Protein AF-A0A6N9BQC8-F1 (afdb_monomer_lite)

Foldseek 3Di:
DDDDDDDDDDDDPDPDPPPPPDDDDPVNVVVVVVVVVVVVVVVVVVVVVVVLVVLVVLLVVVLVVLLVLLVVLCVVQVPQDLFDDWVDAQDQADPCVPDPDDSVSSSSNSNNLSQCQQQCRVPPVSNVVCVVVVVDDDPDDRSHFNWGKGWDQDPQQKIKIKIWGDSPDPDIDIDIDIDHD

Secondary structure (DSSP, 8-state):
---------------------PPPPHHHHHHHHHHHHHHHHHHHHHHHHHHHHHHHHHHHHHHHHHHHHHHHHHHH-TTS---B-TTPPPPP---TTTS---HHHHHHHHHHHHHHHSBTTTTSHHHHHHHHTTSSPPS--TT--SEEEEEEE-TTSEEEEEEEEESSSS-EEEEEEEEE-

pLDDT: mean 85.81, std 11.24, range [47.66, 96.06]

Structure (mmCIF, N/CA/C/O backbone):
data_AF-A0A6N9BQC8-F1
#
_entry.id   AF-A0A6N9BQC8-F1
#
loop_
_atom_site.group_PDB
_atom_site.id
_atom_site.type_symbol
_atom_site.label_atom_id
_atom_site.label_alt_id
_atom_site.label_comp_id
_atom_site.label_asym_id
_atom_site.label_entity_id
_atom_site.label_seq_id
_atom_site.pdbx_PDB_ins_code
_atom_site.Cartn_x
_atom_site.Cartn_y
_atom_site.Cartn_z
_atom_site.occupancy
_atom_site.B_iso_or_equiv
_atom_site.auth_seq_id
_atom_site.auth_comp_id
_atom_site.auth_asym_id
_atom_site.auth_atom_id
_atom_site.pdbx_PDB_model_num
ATOM 1 N N . MET A 1 1 ? -31.112 80.652 64.675 1.00 48.62 1 MET A N 1
ATOM 2 C CA . MET A 1 1 ? -30.085 79.651 65.031 1.00 48.62 1 MET A CA 1
ATOM 3 C C . MET A 1 1 ? -30.706 78.272 64.822 1.00 48.62 1 MET A C 1
ATOM 5 O O . MET A 1 1 ? -31.629 77.933 65.548 1.00 48.62 1 MET A O 1
ATOM 9 N N . LYS A 1 2 ? -30.359 77.570 63.734 1.00 47.66 2 LYS A N 1
ATOM 10 C CA . LYS A 1 2 ? -31.009 76.312 63.319 1.00 47.66 2 LYS A CA 1
ATOM 11 C C . LYS A 1 2 ? -30.448 75.127 64.109 1.00 47.66 2 LYS A C 1
ATOM 13 O O . LYS A 1 2 ? -29.240 75.028 64.292 1.00 47.66 2 LYS A O 1
ATOM 18 N N . THR A 1 3 ? -31.345 74.251 64.545 1.00 52.41 3 THR A N 1
ATOM 19 C CA . THR A 1 3 ? -31.078 72.965 65.189 1.00 52.41 3 THR A CA 1
ATOM 20 C C . THR A 1 3 ? -30.490 71.983 64.171 1.00 52.41 3 THR A C 1
ATOM 22 O O . THR A 1 3 ? -31.106 71.690 63.149 1.00 52.41 3 THR A O 1
ATOM 25 N N . THR A 1 4 ? -29.292 71.461 64.422 1.00 55.03 4 THR A N 1
ATOM 26 C CA . THR A 1 4 ? -28.723 70.345 63.655 1.00 55.03 4 THR A CA 1
ATOM 27 C C . THR A 1 4 ? -29.007 69.042 64.395 1.00 55.03 4 THR A C 1
ATOM 29 O O . THR A 1 4 ? -28.346 68.691 65.370 1.00 55.03 4 THR A O 1
ATOM 32 N N . GLY A 1 5 ? -30.048 68.342 63.938 1.00 56.22 5 GLY A N 1
ATOM 33 C CA . GLY A 1 5 ? -30.392 66.992 64.372 1.00 56.22 5 GLY A CA 1
ATOM 34 C C . GLY A 1 5 ? -29.336 65.987 63.916 1.00 56.22 5 GLY A C 1
ATOM 35 O O . GLY A 1 5 ? -29.001 65.910 62.735 1.00 56.22 5 GLY A O 1
ATOM 36 N N . LYS A 1 6 ? -28.804 65.226 64.869 1.00 58.12 6 LYS A N 1
ATOM 37 C CA . LYS A 1 6 ? -27.856 64.132 64.652 1.00 58.12 6 LYS A CA 1
ATOM 38 C C . LYS A 1 6 ? -28.653 62.916 64.162 1.00 58.12 6 LYS A C 1
ATOM 40 O O . LYS A 1 6 ? -29.446 62.362 64.916 1.00 58.12 6 LYS A O 1
ATOM 45 N N . SER A 1 7 ? -28.498 62.528 62.899 1.00 64.25 7 SER A N 1
ATOM 46 C CA . SER A 1 7 ? -29.082 61.298 62.361 1.00 64.25 7 SER A CA 1
ATOM 47 C C . SER A 1 7 ? -28.252 60.094 62.814 1.00 64.25 7 SER A C 1
ATOM 49 O O . SER A 1 7 ? -27.125 59.883 62.370 1.00 64.25 7 SER A O 1
ATOM 51 N N . GLU A 1 8 ? -28.801 59.297 63.727 1.00 68.00 8 GLU A N 1
ATOM 52 C CA . GLU A 1 8 ? -28.218 58.017 64.126 1.00 68.00 8 GLU A CA 1
ATOM 53 C C . GLU A 1 8 ? -28.402 56.984 63.004 1.00 68.00 8 GLU A C 1
ATOM 55 O O . GLU A 1 8 ? -29.518 56.641 62.608 1.00 68.00 8 GLU A O 1
ATOM 60 N N . CYS A 1 9 ? -27.289 56.474 62.477 1.00 65.69 9 CYS A N 1
ATOM 61 C CA . CYS A 1 9 ? -27.285 55.388 61.506 1.00 65.69 9 CYS A CA 1
ATOM 62 C C . CYS A 1 9 ? -27.583 54.065 62.235 1.00 65.69 9 CYS A C 1
ATOM 64 O O . CYS A 1 9 ? -26.740 53.543 62.963 1.00 65.69 9 CYS A O 1
ATOM 66 N N . ARG A 1 10 ? -28.799 53.522 62.078 1.00 69.69 10 ARG A N 1
ATOM 67 C CA . ARG A 1 10 ? -29.165 52.199 62.614 1.00 69.69 10 ARG A CA 1
ATOM 68 C C . ARG A 1 10 ? -28.506 51.086 61.785 1.00 69.69 10 ARG A C 1
ATOM 70 O O . ARG A 1 10 ? -28.693 51.066 60.567 1.00 69.69 10 ARG A O 1
ATOM 77 N N . PRO A 1 11 ? -27.828 50.103 62.402 1.00 65.38 11 PRO A N 1
ATOM 78 C CA . PRO A 1 11 ? -27.319 48.949 61.672 1.00 65.38 11 PRO A CA 1
ATOM 79 C C . PRO A 1 11 ? -28.485 48.114 61.125 1.00 65.38 11 PRO A C 1
ATOM 81 O O . PRO A 1 11 ? -29.343 47.635 61.873 1.00 65.38 11 PRO A O 1
ATOM 84 N N . ARG A 1 12 ? -28.518 47.927 59.801 1.00 70.06 12 ARG A N 1
ATOM 85 C CA . ARG A 1 12 ? -29.405 46.962 59.144 1.00 70.06 12 ARG A CA 1
ATOM 86 C C . ARG A 1 12 ? -28.945 45.555 59.521 1.00 70.06 12 ARG A C 1
ATOM 88 O O . ARG A 1 12 ? -27.861 45.126 59.141 1.00 70.06 12 ARG A O 1
ATOM 95 N N . ARG A 1 13 ? -29.769 44.828 60.279 1.00 65.69 13 ARG A N 1
ATOM 96 C CA . ARG A 1 13 ? -29.560 43.399 60.534 1.00 65.69 13 ARG A CA 1
ATOM 97 C C . ARG A 1 13 ? -29.737 42.662 59.205 1.00 65.69 13 ARG A C 1
ATOM 99 O O . ARG A 1 13 ? -30.858 42.529 58.726 1.00 65.69 13 ARG A O 1
ATOM 106 N N . HIS A 1 14 ? -28.640 42.225 58.595 1.00 65.19 14 HIS A N 1
ATOM 107 C CA . HIS A 1 14 ? -28.700 41.298 57.472 1.00 65.19 14 HIS A CA 1
ATOM 108 C C . HIS A 1 14 ? -29.270 39.978 57.996 1.00 65.19 14 HIS A C 1
ATOM 110 O O . HIS A 1 14 ? -28.657 39.323 58.840 1.00 65.19 14 HIS A O 1
ATOM 116 N N . ALA A 1 15 ? -30.474 39.624 57.546 1.00 65.50 15 ALA A N 1
ATOM 117 C CA . ALA A 1 15 ? -31.045 38.307 57.771 1.00 65.50 15 ALA A CA 1
ATOM 118 C C . ALA A 1 15 ? -30.130 37.291 57.078 1.00 65.50 15 ALA A C 1
ATOM 120 O O . ALA A 1 15 ? -30.164 37.139 55.858 1.00 65.50 15 ALA A O 1
ATOM 121 N N . GLY A 1 16 ? -29.242 36.670 57.854 1.00 63.09 16 GLY A N 1
ATOM 122 C CA . GLY A 1 16 ? -28.347 35.638 57.362 1.00 63.09 16 GLY A CA 1
ATOM 123 C C . GLY A 1 16 ? -29.177 34.486 56.819 1.00 63.09 16 GLY A C 1
ATOM 124 O O . GLY A 1 16 ? -29.905 33.836 57.570 1.00 63.09 16 GLY A O 1
ATOM 125 N N . TRP A 1 17 ? -29.068 34.238 55.518 1.00 66.50 17 TRP A N 1
ATOM 126 C CA . TRP A 1 17 ? -29.501 32.985 54.926 1.00 66.50 17 TRP A CA 1
ATOM 127 C C . TRP A 1 17 ? -28.641 31.883 55.540 1.00 66.50 17 TRP A C 1
ATOM 129 O O . TRP A 1 17 ? -27.511 31.644 55.120 1.00 66.50 17 TRP A O 1
ATOM 139 N N . ARG A 1 18 ? -29.154 31.235 56.588 1.00 64.19 18 ARG A N 1
ATOM 140 C CA . ARG A 1 18 ? -28.631 29.943 57.019 1.00 64.19 18 ARG A CA 1
ATOM 141 C C . ARG A 1 18 ? -29.005 28.960 55.919 1.00 64.19 18 ARG A C 1
ATOM 143 O O . ARG A 1 18 ? -30.112 28.431 55.920 1.00 64.19 18 ARG A O 1
ATOM 150 N N . ALA A 1 19 ? -28.109 28.770 54.954 1.00 66.75 19 ALA A N 1
ATOM 151 C CA . ALA A 1 19 ? -28.184 27.621 54.071 1.00 66.75 19 ALA A CA 1
ATOM 152 C C . ALA A 1 19 ? -28.153 26.383 54.973 1.00 66.75 19 ALA A C 1
ATOM 154 O O . ALA A 1 19 ? -27.174 26.152 55.685 1.00 66.75 19 ALA A O 1
ATOM 155 N N . ALA A 1 20 ? -29.264 25.651 55.027 1.00 64.62 20 ALA A N 1
ATOM 156 C CA . ALA A 1 20 ? -29.304 24.377 55.714 1.00 64.62 20 ALA A CA 1
ATOM 157 C C . ALA A 1 20 ? -28.279 23.465 55.030 1.00 64.62 20 ALA A C 1
ATOM 159 O O . ALA A 1 20 ? -28.425 23.137 53.854 1.00 64.62 20 ALA A O 1
ATOM 160 N N . GLN A 1 21 ? -27.215 23.102 55.744 1.00 64.56 21 GLN A N 1
ATOM 161 C CA . GLN A 1 21 ? -26.306 22.050 55.308 1.00 64.56 21 GLN A CA 1
ATOM 162 C C . GLN A 1 21 ? -27.066 20.727 55.420 1.00 64.56 21 GLN A C 1
ATOM 164 O O . GLN A 1 21 ? -27.086 20.092 56.472 1.00 64.56 21 GLN A O 1
ATOM 169 N N . GLY A 1 22 ? -27.765 20.358 54.347 1.00 65.06 22 GLY A N 1
ATOM 170 C CA . GLY A 1 22 ? -28.302 19.016 54.179 1.00 65.06 22 GLY A CA 1
ATOM 171 C C . GLY A 1 22 ? -27.133 18.057 53.996 1.00 65.06 22 GLY A C 1
ATOM 172 O O . GLY A 1 22 ? -26.361 18.203 53.052 1.00 65.06 22 GLY A O 1
ATOM 173 N N . GLY A 1 23 ? -26.957 17.119 54.926 1.00 71.06 23 GLY A N 1
ATOM 174 C CA . GLY A 1 23 ? -26.028 16.010 54.728 1.00 71.06 23 GLY A CA 1
ATOM 175 C C . GLY A 1 23 ? -26.462 15.173 53.523 1.00 71.06 23 GLY A C 1
ATOM 176 O O . GLY A 1 23 ? -27.659 14.989 53.306 1.00 71.06 23 GLY A O 1
ATOM 177 N N . LEU A 1 24 ? -25.494 14.677 52.752 1.00 73.06 24 LEU A N 1
ATOM 178 C CA . LEU A 1 24 ? -25.748 13.773 51.629 1.00 73.06 24 LEU A CA 1
ATOM 179 C C . LEU A 1 24 ? -26.459 12.511 52.131 1.00 73.06 24 LEU A C 1
ATOM 181 O O . LEU A 1 24 ? -26.001 11.859 53.074 1.00 73.06 24 LEU A O 1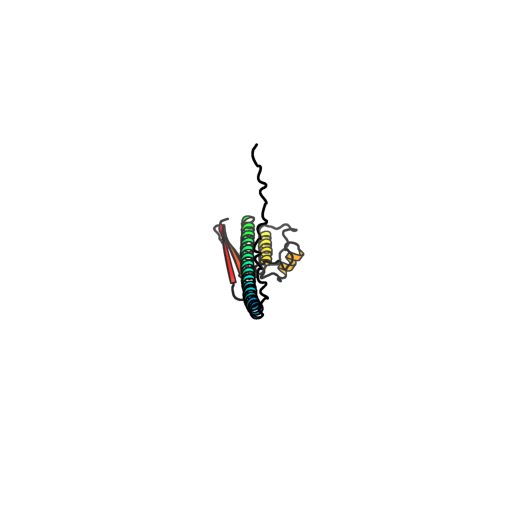
ATOM 185 N N . SER A 1 25 ? -27.574 12.160 51.495 1.00 85.44 25 SER A N 1
ATOM 186 C CA . SER A 1 25 ? -28.272 10.904 51.781 1.00 85.44 25 SER A CA 1
ATOM 187 C C . SER A 1 25 ? -27.480 9.718 51.221 1.00 85.44 25 SER A C 1
ATOM 189 O O . SER A 1 25 ? -26.890 9.805 50.146 1.00 85.44 25 SER A O 1
ATOM 191 N N . LEU A 1 26 ? -27.512 8.558 51.886 1.00 88.12 26 LEU A N 1
ATOM 192 C CA . LEU A 1 26 ? -26.911 7.327 51.349 1.00 88.12 26 LEU A CA 1
ATOM 193 C C . LEU A 1 26 ? -27.482 6.981 49.958 1.00 88.12 26 LEU A C 1
ATOM 195 O O . LEU A 1 26 ? -26.746 6.563 49.069 1.00 88.12 26 LEU A O 1
ATOM 199 N N . MET A 1 27 ? -28.778 7.226 49.741 1.00 89.75 27 MET A N 1
ATOM 200 C CA . MET A 1 27 ? -29.437 6.992 48.448 1.00 89.75 27 MET A CA 1
ATOM 201 C C . MET A 1 27 ? -28.960 7.957 47.355 1.00 89.75 27 MET A C 1
ATOM 203 O O . MET A 1 27 ? -28.955 7.605 46.177 1.00 89.75 27 MET A O 1
ATOM 207 N N . GLU A 1 28 ? -28.524 9.157 47.731 1.00 91.56 28 GLU A N 1
ATOM 208 C CA . GLU A 1 28 ? -27.989 10.156 46.804 1.00 91.56 28 GLU A CA 1
ATOM 209 C C . GLU A 1 28 ? -26.629 9.713 46.258 1.00 91.56 28 GLU A C 1
ATOM 211 O O . GLU A 1 28 ? -26.404 9.719 45.050 1.00 91.56 28 GLU A O 1
ATOM 216 N N . VAL A 1 29 ? -25.756 9.199 47.127 1.00 92.75 29 VAL A N 1
ATOM 217 C CA . VAL A 1 29 ? -24.451 8.657 46.718 1.00 92.75 29 VAL A CA 1
ATOM 218 C C . VAL A 1 29 ? -24.613 7.375 45.889 1.00 92.75 29 VAL A C 1
ATOM 220 O O . VAL A 1 29 ? -23.926 7.187 44.882 1.00 92.75 29 VAL A O 1
ATOM 223 N N . LEU A 1 30 ? -25.550 6.498 46.260 1.00 93.06 30 LEU A N 1
ATOM 224 C CA . LEU A 1 30 ? -25.810 5.257 45.522 1.00 93.06 30 LEU A CA 1
ATOM 225 C C . LEU A 1 30 ? -26.351 5.528 44.113 1.00 93.06 30 LEU A C 1
ATOM 227 O O . LEU A 1 30 ? -25.883 4.939 43.143 1.00 93.06 30 LEU A O 1
ATOM 231 N N . THR A 1 31 ? -27.293 6.458 43.967 1.00 94.25 31 THR A N 1
ATOM 232 C CA . THR A 1 31 ? -27.823 6.816 42.642 1.00 94.25 31 THR A CA 1
ATOM 233 C C . THR A 1 31 ? -26.791 7.569 41.801 1.00 94.25 31 THR A C 1
ATOM 235 O O . THR A 1 31 ? -26.640 7.260 40.618 1.00 94.25 31 THR A O 1
ATOM 238 N N . ALA A 1 32 ? -26.004 8.471 42.400 1.00 95.25 32 ALA A N 1
ATOM 239 C CA . ALA A 1 32 ? -24.917 9.168 41.711 1.00 95.25 32 ALA A CA 1
ATOM 240 C C . ALA A 1 32 ? -23.847 8.204 41.173 1.00 95.25 32 ALA A C 1
ATOM 242 O O . ALA A 1 32 ? -23.422 8.330 40.025 1.00 95.25 32 ALA A O 1
ATOM 243 N N . THR A 1 33 ? -23.438 7.206 41.961 1.00 93.81 33 THR A N 1
ATOM 244 C CA . THR A 1 33 ? -22.445 6.209 41.523 1.00 93.81 33 THR A CA 1
ATOM 245 C C . THR A 1 33 ? -22.975 5.304 40.410 1.00 93.81 33 THR A C 1
ATOM 247 O O . THR A 1 33 ? -22.231 5.015 39.475 1.00 93.81 33 THR A O 1
ATOM 250 N N . VAL A 1 34 ? -24.258 4.921 40.436 1.00 95.94 34 VAL A N 1
ATOM 251 C CA . VAL A 1 34 ? -24.896 4.165 39.340 1.00 95.94 34 VAL A CA 1
ATOM 252 C C . VAL A 1 34 ? -24.902 4.972 38.041 1.00 95.94 34 VAL A C 1
ATOM 254 O O . VAL A 1 34 ? -24.485 4.463 37.001 1.00 95.94 34 VAL A O 1
ATOM 257 N N . VAL A 1 35 ? -25.321 6.241 38.089 1.00 96.06 35 VAL A N 1
ATOM 258 C CA . VAL A 1 35 ? -25.334 7.116 36.904 1.00 96.06 35 VAL A CA 1
ATOM 259 C C . VAL A 1 35 ? -23.919 7.318 36.355 1.00 96.06 35 VAL A C 1
ATOM 261 O O . VAL A 1 35 ? -23.708 7.207 35.147 1.00 96.06 35 VAL A O 1
ATOM 264 N N . LEU A 1 36 ? -22.933 7.545 37.229 1.00 95.25 36 LEU A N 1
ATOM 265 C CA . LEU A 1 36 ? -21.526 7.664 36.836 1.00 95.25 36 LEU A CA 1
ATOM 266 C C . LEU A 1 36 ? -20.985 6.375 36.207 1.00 95.25 36 LEU A C 1
ATOM 268 O O . LEU A 1 36 ? -20.290 6.447 35.197 1.00 95.25 36 LEU A O 1
ATOM 272 N N . ALA A 1 37 ? -21.320 5.204 36.753 1.00 94.75 37 ALA A N 1
ATOM 273 C CA . ALA A 1 37 ? -20.886 3.917 36.212 1.00 94.75 37 ALA A CA 1
ATOM 274 C C . ALA A 1 37 ? -21.442 3.669 34.799 1.00 94.75 37 ALA A C 1
ATOM 276 O O . ALA A 1 37 ? -20.705 3.240 33.905 1.00 94.75 37 ALA A O 1
ATOM 277 N N . VAL A 1 38 ? -22.720 3.991 34.568 1.00 95.62 38 VAL A N 1
ATOM 278 C CA . VAL A 1 38 ? -23.347 3.904 33.237 1.00 95.62 38 VAL A CA 1
ATOM 279 C C . VAL A 1 38 ? -22.708 4.905 32.269 1.00 95.62 38 VAL A C 1
ATOM 281 O O . VAL A 1 38 ? -22.336 4.527 31.157 1.00 95.62 38 VAL A O 1
ATOM 284 N N . GLY A 1 39 ? -22.509 6.156 32.696 1.00 94.56 39 GLY A N 1
ATOM 285 C CA . GLY A 1 39 ? -21.865 7.190 31.882 1.00 94.56 39 GLY A CA 1
ATOM 286 C C . GLY A 1 39 ? -20.430 6.828 31.481 1.00 94.56 39 GLY A C 1
ATOM 287 O O . GLY A 1 39 ? -20.072 6.914 30.306 1.00 94.56 39 GLY A O 1
ATOM 288 N N . ALA A 1 40 ? -19.623 6.346 32.430 1.00 93.12 40 ALA A N 1
ATOM 289 C CA . ALA A 1 40 ? -18.245 5.923 32.182 1.00 93.12 40 ALA A CA 1
ATOM 290 C C . ALA A 1 40 ? -18.167 4.715 31.233 1.00 93.12 40 ALA A C 1
ATOM 292 O O . ALA A 1 40 ? -17.313 4.679 30.345 1.00 93.12 40 ALA A O 1
ATOM 293 N N . SER A 1 41 ? -19.091 3.757 31.363 1.00 91.06 41 SER A N 1
ATOM 294 C CA . SER A 1 41 ? -19.162 2.596 30.466 1.00 91.06 41 SER A CA 1
ATOM 295 C C . SER A 1 41 ? -19.468 3.008 29.018 1.00 91.06 41 SER A C 1
ATOM 297 O O . SER A 1 41 ? -18.887 2.460 28.080 1.00 91.06 41 SER A O 1
ATOM 299 N N . GLY A 1 42 ? -20.320 4.023 28.823 1.00 93.69 42 GLY A N 1
ATOM 300 C CA . GLY A 1 42 ? -20.629 4.579 27.502 1.00 93.69 42 GLY A CA 1
ATOM 301 C C . GLY A 1 42 ? -19.417 5.203 26.797 1.00 93.69 42 GLY A C 1
ATOM 302 O O . GLY A 1 42 ? -19.238 5.011 25.593 1.00 93.69 42 GLY A O 1
ATOM 303 N N . LEU A 1 43 ? -18.533 5.883 27.538 1.00 94.75 43 LEU A N 1
ATOM 304 C CA . LEU A 1 43 ? -17.308 6.474 26.980 1.00 94.75 43 LEU A CA 1
ATOM 305 C C . LEU A 1 43 ? -16.359 5.418 26.406 1.00 94.75 43 LEU A C 1
ATOM 307 O O . LEU A 1 43 ? -15.762 5.648 25.356 1.00 94.75 43 LEU A O 1
ATOM 311 N N . GLY A 1 44 ? -16.246 4.252 27.050 1.00 92.06 44 GLY A N 1
ATOM 312 C CA . GLY A 1 44 ? -15.400 3.160 26.563 1.00 92.06 44 GLY A CA 1
ATOM 313 C C . GLY A 1 44 ? -15.833 2.650 25.185 1.00 92.06 44 GLY A C 1
ATOM 314 O O . GLY A 1 44 ? -14.994 2.413 24.314 1.00 92.06 44 GLY A O 1
ATOM 315 N N . VAL A 1 45 ? -17.146 2.552 24.949 1.00 94.00 45 VAL A N 1
ATOM 316 C CA . VAL A 1 45 ? -17.701 2.163 23.642 1.00 94.00 45 VAL A CA 1
ATOM 317 C C . VAL A 1 45 ? -17.381 3.212 22.577 1.00 94.00 45 VAL A C 1
ATOM 319 O O . VAL A 1 45 ? -16.925 2.861 21.489 1.00 94.00 45 VAL A O 1
ATOM 322 N N . LEU A 1 46 ? -17.566 4.496 22.897 1.00 94.12 46 LEU A N 1
ATOM 323 C CA . LEU A 1 46 ? -17.270 5.594 21.974 1.00 94.12 46 LEU A CA 1
ATOM 324 C C . LEU A 1 46 ? -15.776 5.670 21.632 1.00 94.12 46 LEU A C 1
ATOM 326 O O . LEU A 1 46 ? -15.424 5.810 20.463 1.00 94.12 46 LEU A O 1
ATOM 330 N N . GLN A 1 47 ? -14.891 5.514 22.622 1.00 95.25 47 GLN A N 1
ATOM 331 C CA . GLN A 1 47 ? -13.440 5.486 22.405 1.00 95.25 47 GLN A CA 1
ATOM 332 C C . GLN A 1 47 ? -13.015 4.302 21.530 1.00 95.25 47 GLN A C 1
ATOM 334 O O . GLN A 1 47 ? -12.199 4.464 20.622 1.00 95.25 47 GLN A O 1
ATOM 339 N N . ALA A 1 48 ? -13.590 3.118 21.757 1.00 92.12 48 ALA A N 1
ATOM 340 C CA . ALA A 1 48 ? -13.327 1.953 20.920 1.00 92.12 48 ALA A CA 1
ATOM 341 C C . ALA A 1 48 ? -13.794 2.166 19.470 1.00 92.12 48 ALA A C 1
ATOM 343 O O . ALA A 1 48 ? -13.090 1.760 18.546 1.00 92.12 48 ALA A O 1
ATOM 344 N N . GLY A 1 49 ? -14.947 2.815 19.270 1.00 92.56 49 GLY A N 1
ATOM 345 C CA . GLY A 1 49 ? -15.433 3.228 17.951 1.00 92.56 49 GLY A CA 1
ATOM 346 C C . GLY A 1 49 ? -14.471 4.197 17.264 1.00 92.56 49 GLY A C 1
ATOM 347 O O . GLY A 1 49 ? -13.964 3.895 16.188 1.00 92.56 49 GLY A O 1
ATOM 348 N N . ALA A 1 50 ? -14.106 5.288 17.941 1.00 93.12 50 ALA A N 1
ATOM 349 C CA . ALA A 1 50 ? -13.191 6.296 17.407 1.00 93.12 50 ALA A CA 1
ATOM 350 C C . ALA A 1 50 ? -11.821 5.715 17.003 1.00 93.12 50 ALA A C 1
ATOM 352 O O . ALA A 1 50 ? -11.262 6.085 15.971 1.00 93.12 50 ALA A O 1
ATOM 353 N N . LEU A 1 51 ? -11.279 4.771 17.783 1.00 91.31 51 LEU A N 1
ATOM 354 C CA . LEU A 1 51 ? -10.034 4.076 17.437 1.00 91.31 51 LEU A CA 1
ATOM 355 C C . LEU A 1 51 ? -10.175 3.197 16.189 1.00 91.31 51 LEU A C 1
ATOM 357 O O . LEU A 1 51 ? -9.226 3.093 15.411 1.00 91.31 51 LEU A O 1
ATOM 361 N N . ARG A 1 52 ? -11.325 2.542 15.998 1.00 89.12 52 ARG A N 1
ATOM 362 C CA . ARG A 1 52 ? -11.597 1.742 14.794 1.00 89.12 52 ARG A CA 1
ATOM 363 C C . ARG A 1 52 ? -11.688 2.643 13.568 1.00 89.12 52 ARG A C 1
ATOM 365 O O . ARG A 1 52 ? -10.966 2.398 12.607 1.00 89.12 52 ARG A O 1
ATOM 372 N N . ASP A 1 53 ? -12.463 3.719 13.651 1.00 89.69 53 ASP A N 1
ATOM 373 C CA . ASP A 1 53 ? -12.641 4.670 12.550 1.00 89.69 53 ASP A CA 1
ATOM 374 C C . ASP A 1 53 ? -11.313 5.339 12.165 1.00 89.69 53 ASP A C 1
ATOM 376 O O . ASP A 1 53 ? -10.973 5.442 10.986 1.00 89.69 53 ASP A O 1
ATOM 380 N N . SER A 1 54 ? -10.506 5.719 13.162 1.00 90.62 54 SER A N 1
ATOM 381 C CA . SER A 1 54 ? -9.166 6.276 12.951 1.00 90.62 54 SER A CA 1
ATOM 382 C C . SER A 1 54 ? -8.233 5.292 12.235 1.00 90.62 54 SER A C 1
ATOM 384 O O . SER A 1 54 ? -7.537 5.666 11.289 1.00 90.62 54 SER A O 1
ATOM 386 N N . ARG A 1 55 ? -8.254 4.006 12.614 1.00 87.69 55 ARG A N 1
ATOM 387 C CA . ARG A 1 55 ? -7.465 2.962 11.937 1.00 87.69 55 ARG A CA 1
ATOM 388 C C . ARG A 1 55 ? -7.908 2.752 10.492 1.00 87.69 55 ARG A C 1
ATOM 390 O O . ARG A 1 55 ? -7.050 2.626 9.622 1.00 87.69 55 ARG A O 1
ATOM 397 N N . GLU A 1 56 ? -9.211 2.733 10.223 1.00 87.00 56 GLU A N 1
ATOM 398 C CA . GLU A 1 56 ? -9.724 2.601 8.855 1.00 87.00 56 GLU A CA 1
ATOM 399 C C . GLU A 1 56 ? -9.330 3.801 7.982 1.00 87.00 56 GLU A C 1
ATOM 401 O O . GLU A 1 56 ? -8.879 3.622 6.846 1.00 87.00 56 GLU A O 1
ATOM 406 N N . ALA A 1 57 ? -9.436 5.020 8.520 1.00 89.44 57 ALA A N 1
ATOM 407 C CA . ALA A 1 57 ? -9.009 6.237 7.837 1.00 89.44 57 ALA A CA 1
ATOM 408 C C . ALA A 1 57 ? -7.501 6.230 7.535 1.00 89.44 57 ALA A C 1
ATOM 410 O O . ALA A 1 57 ? -7.095 6.592 6.426 1.00 89.44 57 ALA A O 1
ATOM 411 N N . LEU A 1 58 ? -6.678 5.770 8.484 1.00 89.69 58 LEU A N 1
ATOM 412 C CA . LEU A 1 58 ? -5.232 5.644 8.307 1.00 89.69 58 LEU A CA 1
ATOM 413 C C . LEU A 1 58 ? -4.888 4.647 7.192 1.00 89.69 58 LEU A C 1
ATOM 415 O O . LEU A 1 58 ? -4.159 5.004 6.270 1.00 89.69 58 LEU A O 1
ATOM 419 N N . GLN A 1 59 ? -5.469 3.442 7.217 1.00 88.06 59 GLN A N 1
ATOM 420 C CA . GLN A 1 59 ? -5.229 2.423 6.186 1.00 88.06 59 GLN A CA 1
ATOM 421 C C . GLN A 1 59 ? -5.634 2.904 4.789 1.00 88.06 59 GLN A C 1
ATOM 423 O O . GLN A 1 59 ? -4.913 2.683 3.817 1.00 88.06 59 GLN A O 1
ATOM 428 N N . ARG A 1 60 ? -6.782 3.586 4.679 1.00 90.19 60 ARG A N 1
ATOM 429 C CA . ARG A 1 60 ? -7.236 4.167 3.410 1.00 90.19 60 ARG A CA 1
ATOM 430 C C . ARG A 1 60 ? -6.277 5.245 2.911 1.00 90.19 60 ARG A C 1
ATOM 432 O O . ARG A 1 60 ? -5.981 5.284 1.721 1.00 90.19 60 ARG A O 1
ATOM 439 N N . THR A 1 61 ? -5.807 6.112 3.804 1.00 91.69 61 THR A N 1
ATOM 440 C CA . THR A 1 61 ? -4.848 7.167 3.457 1.00 91.69 61 THR A CA 1
ATOM 441 C C . THR A 1 61 ? -3.538 6.563 2.964 1.00 91.69 61 THR A C 1
ATOM 443 O O . THR A 1 61 ? -3.037 6.970 1.920 1.00 91.69 61 THR A O 1
ATOM 446 N N . GLU A 1 62 ? -3.023 5.537 3.643 1.00 90.38 62 GLU A N 1
ATOM 447 C CA . GLU A 1 62 ? -1.790 4.879 3.217 1.00 90.38 62 GLU A CA 1
ATOM 448 C C . GLU A 1 62 ? -1.956 4.158 1.869 1.00 90.38 62 GLU A C 1
ATOM 450 O O . GLU A 1 62 ? -1.093 4.270 1.001 1.00 90.38 62 GLU A O 1
ATOM 455 N N . ALA A 1 63 ? -3.100 3.509 1.627 1.00 91.75 63 ALA A N 1
ATOM 456 C CA . ALA A 1 63 ? -3.405 2.913 0.327 1.00 91.75 63 ALA A CA 1
ATOM 457 C C . ALA A 1 63 ? -3.421 3.950 -0.814 1.00 91.75 63 ALA A C 1
ATOM 459 O O . ALA A 1 63 ? -2.914 3.670 -1.900 1.00 91.75 63 ALA A O 1
ATOM 460 N N . ILE A 1 64 ? -3.958 5.153 -0.570 1.00 93.38 64 ILE A N 1
ATOM 461 C CA . ILE A 1 64 ? -3.937 6.262 -1.540 1.00 93.38 64 ILE A CA 1
ATOM 462 C C . ILE A 1 64 ? -2.501 6.714 -1.811 1.00 93.38 64 ILE A C 1
ATOM 464 O O . ILE A 1 64 ? -2.122 6.864 -2.971 1.00 93.38 64 ILE A O 1
ATOM 468 N N . VAL A 1 65 ? -1.697 6.897 -0.760 1.00 93.25 65 VAL A N 1
ATOM 469 C CA . VAL A 1 65 ? -0.290 7.302 -0.890 1.00 93.25 65 VAL A CA 1
ATOM 470 C C . VAL A 1 65 ? 0.506 6.265 -1.684 1.00 93.25 65 VAL A C 1
ATOM 472 O O . VAL A 1 65 ? 1.243 6.637 -2.590 1.00 93.25 65 VAL A O 1
ATOM 475 N N . LEU A 1 66 ? 0.325 4.970 -1.413 1.00 93.44 66 LEU A N 1
ATOM 476 C CA . LEU A 1 66 ? 1.006 3.896 -2.144 1.00 93.44 66 LEU A CA 1
ATOM 477 C C . LEU A 1 66 ? 0.529 3.765 -3.596 1.00 93.44 66 LEU A C 1
ATOM 479 O O . LEU A 1 66 ? 1.327 3.422 -4.467 1.00 93.44 66 LEU A O 1
ATOM 483 N N . ALA A 1 67 ? -0.751 4.024 -3.875 1.00 94.56 67 ALA A N 1
ATOM 484 C CA . ALA A 1 67 ? -1.256 4.046 -5.245 1.00 94.56 67 ALA A CA 1
ATOM 485 C C . ALA A 1 67 ? -0.666 5.224 -6.040 1.00 94.56 67 ALA A C 1
ATOM 487 O O . ALA A 1 67 ? -0.261 5.051 -7.189 1.00 94.56 67 ALA A O 1
ATOM 488 N N . ALA A 1 68 ? -0.582 6.402 -5.414 1.00 94.69 68 ALA A N 1
ATOM 489 C CA . ALA A 1 68 ? 0.035 7.583 -6.003 1.00 94.69 68 ALA A CA 1
ATOM 490 C C . ALA A 1 68 ? 1.548 7.400 -6.213 1.00 94.69 68 ALA A C 1
ATOM 492 O O . ALA A 1 68 ? 2.036 7.717 -7.291 1.00 94.69 68 ALA A O 1
ATOM 493 N N . ASP A 1 69 ? 2.274 6.824 -5.245 1.00 94.00 69 ASP A N 1
ATOM 494 C CA . ASP A 1 69 ? 3.710 6.510 -5.373 1.00 94.00 69 ASP A CA 1
ATOM 495 C C . ASP A 1 69 ? 3.979 5.625 -6.596 1.00 94.00 69 ASP A C 1
ATOM 497 O O . ASP A 1 69 ? 4.870 5.924 -7.385 1.00 94.00 69 ASP A O 1
ATOM 501 N N . MET A 1 70 ? 3.169 4.583 -6.812 1.00 94.50 70 MET A N 1
ATOM 502 C CA . MET A 1 70 ? 3.316 3.738 -7.997 1.00 94.50 70 MET A CA 1
ATOM 503 C C . MET A 1 70 ? 3.023 4.505 -9.288 1.00 94.50 70 MET A C 1
ATOM 505 O O . MET A 1 70 ? 3.765 4.371 -10.257 1.00 94.50 70 MET A O 1
ATOM 509 N N . LEU A 1 71 ? 1.973 5.330 -9.312 1.00 94.81 71 LEU A N 1
ATOM 510 C CA . LEU A 1 71 ? 1.637 6.127 -10.489 1.00 94.81 71 LEU A CA 1
ATOM 511 C C . LEU A 1 71 ? 2.765 7.099 -10.865 1.00 94.81 71 LEU A C 1
ATOM 513 O O . LEU A 1 71 ? 3.103 7.208 -12.042 1.00 94.81 71 LEU A O 1
ATOM 517 N N . GLU A 1 72 ? 3.371 7.764 -9.881 1.00 94.31 72 GLU A N 1
ATOM 518 C CA . GLU A 1 72 ? 4.515 8.651 -10.108 1.00 94.31 72 GLU A CA 1
ATOM 519 C C . GLU A 1 72 ? 5.742 7.889 -10.624 1.00 94.31 72 GLU A C 1
ATOM 521 O O . GLU A 1 72 ? 6.413 8.370 -11.535 1.00 94.31 72 GLU A O 1
ATOM 526 N N . ARG A 1 73 ? 6.002 6.666 -10.135 1.00 94.56 73 ARG A N 1
ATOM 527 C CA . ARG A 1 73 ? 7.068 5.802 -10.683 1.00 94.56 73 ARG A CA 1
ATOM 528 C C . ARG A 1 73 ? 6.825 5.465 -12.154 1.00 94.56 73 ARG A C 1
ATOM 530 O O . ARG A 1 73 ? 7.737 5.603 -12.968 1.00 94.56 73 ARG A O 1
ATOM 537 N N . VAL A 1 74 ? 5.587 5.117 -12.524 1.00 93.81 74 VAL A N 1
ATOM 538 C CA . VAL A 1 74 ? 5.255 4.846 -13.934 1.00 93.81 74 VAL A CA 1
ATOM 539 C C . VAL A 1 74 ? 5.400 6.105 -14.792 1.00 93.81 74 VAL A C 1
ATOM 541 O O . VAL A 1 74 ? 5.902 6.019 -15.907 1.00 93.81 74 VAL A O 1
ATOM 544 N N . ARG A 1 75 ? 5.023 7.283 -14.280 1.00 92.56 75 ARG A N 1
ATOM 545 C CA . ARG A 1 75 ? 5.201 8.564 -14.989 1.00 92.56 75 ARG A CA 1
ATOM 546 C C . ARG A 1 75 ? 6.667 8.937 -15.181 1.00 92.56 75 ARG A C 1
ATOM 548 O O . ARG A 1 75 ? 7.022 9.456 -16.233 1.00 92.56 75 ARG A O 1
ATOM 555 N N . ALA A 1 76 ? 7.511 8.675 -14.187 1.00 94.06 76 ALA A N 1
ATOM 556 C CA . ALA A 1 76 ? 8.943 8.943 -14.266 1.00 94.06 76 ALA A CA 1
ATOM 557 C C . ALA A 1 76 ? 9.668 7.994 -15.236 1.00 94.06 76 ALA A C 1
ATOM 559 O O . ALA A 1 76 ? 10.685 8.365 -15.818 1.00 94.06 76 ALA A O 1
ATOM 560 N N . ASN A 1 77 ? 9.145 6.779 -15.424 1.00 94.06 77 ASN A N 1
ATOM 561 C CA . ASN A 1 77 ? 9.734 5.753 -16.277 1.00 94.06 77 ASN A CA 1
ATOM 562 C C . ASN A 1 77 ? 8.652 5.016 -17.107 1.00 94.06 77 ASN A C 1
ATOM 564 O O . ASN A 1 77 ? 8.389 3.825 -16.898 1.00 94.06 77 ASN A O 1
ATOM 568 N N . PRO A 1 78 ? 8.011 5.702 -18.076 1.00 90.06 78 PRO A N 1
ATOM 569 C CA . PRO A 1 78 ? 6.855 5.163 -18.799 1.00 90.06 78 PRO A CA 1
ATOM 570 C C . PRO A 1 78 ? 7.210 3.966 -19.691 1.00 90.06 78 PRO A C 1
ATOM 572 O O . PRO A 1 78 ? 6.380 3.086 -19.903 1.00 90.06 78 PRO A O 1
ATOM 575 N N . GLY A 1 79 ? 8.457 3.891 -20.170 1.00 88.62 79 GLY A N 1
ATOM 576 C CA . GLY A 1 79 ? 8.956 2.796 -21.007 1.00 88.62 79 GLY A CA 1
ATOM 577 C C . GLY A 1 79 ? 9.495 1.582 -20.241 1.00 88.62 79 GLY A C 1
ATOM 578 O O . GLY A 1 79 ? 9.817 0.579 -20.868 1.00 88.62 79 GLY A O 1
ATOM 579 N N . GLY A 1 80 ? 9.604 1.647 -18.909 1.00 90.06 80 GLY A N 1
ATOM 580 C CA . GLY A 1 80 ? 10.257 0.600 -18.114 1.00 90.06 80 GLY A CA 1
ATOM 581 C C . GLY A 1 80 ? 9.444 -0.685 -17.918 1.00 90.06 80 GLY A C 1
ATOM 582 O O . GLY A 1 80 ? 10.002 -1.708 -17.540 1.00 90.06 80 GLY A O 1
ATOM 583 N N . GLY A 1 81 ? 8.133 -0.663 -18.181 1.00 91.69 81 GLY A N 1
ATOM 584 C CA . GLY A 1 81 ? 7.266 -1.834 -18.008 1.00 91.69 81 GLY A CA 1
ATOM 585 C C . GLY A 1 81 ? 6.862 -2.073 -16.549 1.00 91.69 81 GLY A C 1
ATOM 586 O O . GLY A 1 81 ? 7.373 -2.959 -15.873 1.00 91.69 81 GLY A O 1
ATOM 587 N N . HIS A 1 82 ? 5.881 -1.304 -16.074 1.00 93.56 82 HIS A N 1
ATOM 588 C CA . HIS A 1 82 ? 5.393 -1.342 -14.688 1.00 93.56 82 HIS A CA 1
ATOM 589 C C . HIS A 1 82 ? 4.204 -2.299 -14.459 1.00 93.56 82 HIS A C 1
ATOM 591 O O . HIS A 1 82 ? 3.419 -2.122 -13.525 1.00 93.56 82 HIS A O 1
ATOM 597 N N . ALA A 1 83 ? 4.040 -3.298 -15.328 1.00 93.19 83 ALA A N 1
ATOM 598 C CA . ALA A 1 83 ? 2.933 -4.242 -15.247 1.00 93.19 83 ALA A CA 1
ATOM 599 C C . ALA A 1 83 ? 3.178 -5.293 -14.151 1.00 93.19 83 ALA A C 1
ATOM 601 O O . ALA A 1 83 ? 4.204 -5.972 -14.146 1.00 93.19 83 ALA A O 1
ATOM 602 N N . VAL A 1 84 ? 2.227 -5.437 -13.230 1.00 95.25 84 VAL A N 1
ATOM 603 C CA . VAL A 1 84 ? 2.253 -6.443 -12.161 1.00 95.25 84 VAL A CA 1
ATOM 604 C C . VAL A 1 84 ? 0.831 -6.764 -11.702 1.00 95.25 84 VAL A C 1
ATOM 606 O O . VAL A 1 84 ? 0.006 -5.866 -11.541 1.00 95.25 84 VAL A O 1
ATOM 609 N N . GLY A 1 85 ? 0.524 -8.039 -11.488 1.00 94.94 85 GLY A N 1
ATOM 610 C CA . GLY A 1 85 ? -0.783 -8.519 -11.057 1.00 94.94 85 GLY A CA 1
ATOM 611 C C . GLY A 1 85 ? -0.946 -8.605 -9.539 1.00 94.94 85 GLY A C 1
ATOM 612 O O . GLY A 1 85 ? 0.012 -8.541 -8.764 1.00 94.94 85 GLY A O 1
ATOM 613 N N . LEU A 1 86 ? -2.193 -8.789 -9.102 1.00 92.88 86 LEU A N 1
ATOM 614 C CA . LEU A 1 86 ? -2.490 -9.217 -7.733 1.00 92.88 86 LEU A CA 1
ATOM 615 C C . LEU A 1 86 ? -2.021 -10.668 -7.561 1.00 92.88 86 LEU A C 1
ATOM 617 O O . LEU A 1 86 ? -2.294 -11.508 -8.412 1.00 92.88 86 LEU A O 1
ATOM 621 N N . GLY A 1 87 ? -1.351 -10.971 -6.454 1.00 92.31 87 GLY A N 1
ATOM 622 C CA . GLY A 1 87 ? -0.764 -12.282 -6.175 1.00 92.31 87 GLY A CA 1
ATOM 623 C C . GLY A 1 87 ? 0.659 -12.466 -6.708 1.00 92.31 87 GLY A C 1
ATOM 624 O O . GLY A 1 87 ? 1.328 -13.412 -6.293 1.00 92.31 87 GLY A O 1
ATOM 625 N N . ASP A 1 88 ? 1.157 -11.549 -7.540 1.00 94.25 88 ASP A N 1
ATOM 626 C CA . ASP A 1 88 ? 2.542 -11.596 -8.002 1.00 94.25 88 ASP A CA 1
ATOM 627 C C . ASP A 1 88 ? 3.484 -11.179 -6.871 1.00 94.25 88 ASP A C 1
ATOM 629 O O . ASP A 1 88 ? 3.418 -10.050 -6.363 1.00 94.25 88 ASP A O 1
ATOM 633 N N . ALA A 1 89 ? 4.352 -12.111 -6.481 1.00 92.06 89 ALA A N 1
ATOM 634 C CA . ALA A 1 89 ? 5.367 -11.896 -5.464 1.00 92.06 89 ALA A CA 1
ATOM 635 C C . ALA A 1 89 ? 6.465 -10.941 -5.967 1.00 92.06 89 ALA A C 1
ATOM 637 O O . ALA A 1 89 ? 6.823 -10.977 -7.148 1.00 92.06 89 ALA A O 1
ATOM 638 N N . PRO A 1 90 ? 7.062 -10.118 -5.085 1.00 92.75 90 PRO A N 1
ATOM 639 C CA . PRO A 1 90 ? 8.221 -9.317 -5.447 1.00 92.75 90 PRO A CA 1
ATOM 640 C C . PRO A 1 90 ? 9.387 -10.233 -5.828 1.00 92.75 90 PRO A C 1
ATOM 642 O O . PRO A 1 90 ? 9.778 -11.121 -5.067 1.00 92.75 90 PRO A O 1
ATOM 645 N N . GLY A 1 91 ? 9.960 -10.002 -7.008 1.00 89.19 9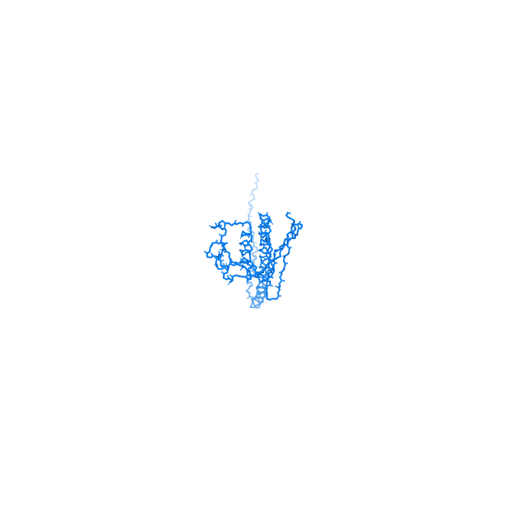1 GLY A N 1
ATOM 646 C CA . GLY A 1 91 ? 11.188 -10.670 -7.425 1.00 89.19 91 GLY A CA 1
ATOM 647 C C . GLY A 1 91 ? 12.394 -10.173 -6.628 1.00 89.19 91 GLY A C 1
ATOM 648 O O . GLY A 1 91 ? 12.425 -9.024 -6.185 1.00 89.19 91 GLY A O 1
ATOM 649 N N . ALA A 1 92 ? 13.414 -11.019 -6.479 1.00 85.19 92 ALA A N 1
ATOM 650 C CA . ALA A 1 92 ? 14.713 -10.575 -5.982 1.00 85.19 92 ALA A CA 1
ATOM 651 C C . ALA A 1 92 ? 15.336 -9.601 -6.994 1.00 85.19 92 ALA A C 1
ATOM 653 O O . ALA A 1 92 ? 15.431 -9.913 -8.184 1.00 85.19 92 ALA A O 1
ATOM 654 N N . ARG A 1 93 ? 15.723 -8.408 -6.534 1.00 86.31 93 ARG A N 1
ATOM 655 C CA . ARG A 1 93 ? 16.242 -7.330 -7.385 1.00 86.31 93 ARG A CA 1
ATOM 656 C C . ARG A 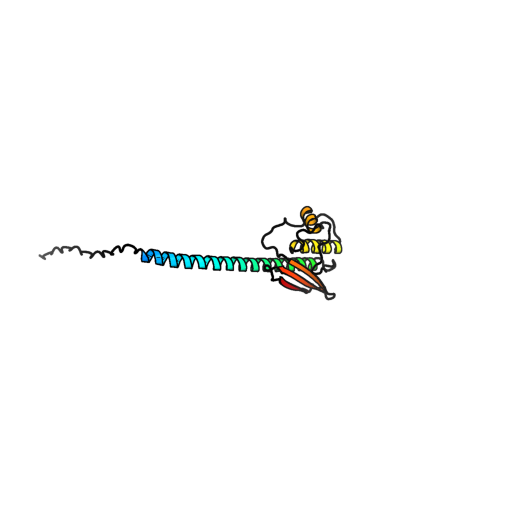1 93 ? 17.441 -6.657 -6.732 1.00 86.31 93 ARG A C 1
ATOM 658 O O . ARG A 1 93 ? 17.504 -6.548 -5.509 1.00 86.31 93 ARG A O 1
ATOM 665 N N . LEU A 1 94 ? 18.381 -6.214 -7.565 1.00 80.44 94 LEU A N 1
ATOM 666 C CA . LEU A 1 94 ? 19.475 -5.349 -7.135 1.00 80.44 94 LEU A CA 1
ATOM 667 C C . LEU A 1 94 ? 18.915 -3.974 -6.759 1.00 80.44 94 LEU A C 1
ATOM 669 O O . LEU A 1 94 ? 17.915 -3.530 -7.323 1.00 80.44 94 LEU A O 1
ATOM 673 N N . SER A 1 95 ? 19.553 -3.311 -5.796 1.00 84.81 95 SER A N 1
ATOM 674 C CA . SER A 1 95 ? 19.154 -1.964 -5.396 1.00 84.81 95 SER A CA 1
ATOM 675 C C . SER A 1 95 ? 19.639 -0.953 -6.427 1.00 84.81 95 SER A C 1
ATOM 677 O O . SER A 1 95 ? 20.835 -0.659 -6.487 1.00 84.81 95 SER A O 1
ATOM 679 N N . CYS A 1 96 ? 18.706 -0.370 -7.182 1.00 89.12 96 CYS A N 1
ATOM 680 C CA . CYS A 1 96 ? 18.998 0.718 -8.122 1.00 89.12 96 CYS A CA 1
ATOM 681 C C . CYS A 1 96 ? 19.439 2.023 -7.426 1.00 89.12 96 CYS A C 1
ATOM 683 O O . CYS A 1 96 ? 19.679 3.029 -8.080 1.00 89.12 96 CYS A O 1
ATOM 685 N N . VAL A 1 97 ? 19.544 2.019 -6.091 1.00 85.94 97 VAL A N 1
ATOM 686 C CA . VAL A 1 97 ? 20.143 3.104 -5.299 1.00 85.94 97 VAL A CA 1
ATOM 687 C C . VAL A 1 97 ? 21.674 3.061 -5.358 1.00 85.94 97 VAL A C 1
ATOM 689 O O . VAL A 1 97 ? 22.318 4.102 -5.269 1.00 85.94 97 VAL A O 1
ATOM 692 N N . PHE A 1 98 ? 22.263 1.869 -5.501 1.00 84.75 98 PHE A N 1
ATOM 693 C CA . PHE A 1 98 ? 23.719 1.662 -5.440 1.00 84.75 98 PHE A CA 1
ATOM 694 C C . PHE A 1 98 ? 24.311 1.084 -6.723 1.00 84.75 98 PHE A C 1
ATOM 696 O O . PHE A 1 98 ? 25.530 1.052 -6.877 1.00 84.75 98 PHE A O 1
ATOM 703 N N . VAL A 1 99 ? 23.460 0.602 -7.624 1.00 87.62 99 VAL A N 1
ATOM 704 C CA . VAL A 1 99 ? 23.848 0.013 -8.902 1.00 87.62 99 VAL A CA 1
ATOM 705 C C . VAL A 1 99 ? 23.098 0.741 -10.005 1.00 87.62 99 VAL A C 1
ATOM 707 O O . VAL A 1 99 ? 21.930 1.087 -9.843 1.00 87.62 99 VAL A O 1
ATOM 710 N N . GLU A 1 100 ? 23.773 0.975 -11.124 1.00 90.94 100 GLU A N 1
ATOM 711 C CA . GLU A 1 100 ? 23.158 1.567 -12.305 1.00 90.94 100 GLU A CA 1
ATOM 712 C C . GLU A 1 100 ? 22.139 0.589 -12.909 1.00 90.94 100 GLU A C 1
ATOM 714 O O . GLU A 1 100 ? 22.444 -0.582 -13.146 1.00 90.94 100 GLU A O 1
ATOM 719 N N . CYS A 1 101 ? 20.913 1.064 -13.117 1.00 93.38 101 CYS A N 1
ATOM 720 C CA . CYS A 1 101 ? 19.815 0.275 -13.659 1.00 93.38 101 CYS A CA 1
ATOM 721 C C . CYS A 1 101 ? 19.377 0.851 -15.001 1.00 93.38 101 CYS A C 1
ATOM 723 O O . CYS A 1 101 ? 19.155 2.055 -15.122 1.00 93.38 101 CYS A O 1
ATOM 725 N N . ASP A 1 102 ? 19.189 -0.019 -15.991 1.00 95.06 102 ASP A N 1
ATOM 726 C CA . ASP A 1 102 ? 18.444 0.348 -17.190 1.00 95.06 102 ASP A CA 1
ATOM 727 C C . ASP A 1 102 ? 16.952 0.597 -16.851 1.00 95.06 102 ASP A C 1
ATOM 729 O O . ASP A 1 102 ? 16.486 0.217 -15.767 1.00 95.06 102 ASP A O 1
ATOM 733 N N . PRO A 1 103 ? 16.168 1.221 -17.752 1.00 95.19 103 PRO A N 1
ATOM 734 C CA . PRO A 1 103 ? 14.759 1.524 -17.491 1.00 95.19 103 PRO A CA 1
ATOM 735 C C . PRO A 1 103 ? 13.902 0.305 -17.117 1.00 95.19 103 PRO A C 1
ATOM 737 O O . PRO A 1 103 ? 12.979 0.429 -16.311 1.00 95.19 103 PRO A O 1
ATOM 740 N N . THR A 1 104 ? 14.206 -0.878 -17.653 1.00 94.69 104 THR A N 1
ATOM 741 C CA . THR A 1 104 ? 13.476 -2.118 -17.346 1.00 94.69 104 THR A CA 1
ATOM 742 C C . THR A 1 104 ? 13.846 -2.626 -15.958 1.00 94.69 104 THR A C 1
ATOM 744 O O . THR A 1 104 ? 12.971 -2.971 -15.164 1.00 94.69 104 THR A O 1
ATOM 747 N N . ALA A 1 105 ? 15.141 -2.632 -15.631 1.00 94.62 105 ALA A N 1
ATOM 748 C CA . ALA A 1 105 ? 15.648 -3.011 -14.317 1.00 94.62 105 ALA A CA 1
ATOM 749 C C . ALA A 1 105 ? 15.133 -2.074 -13.210 1.00 94.62 105 ALA A C 1
ATOM 751 O O . ALA A 1 105 ? 14.771 -2.546 -12.127 1.00 94.62 105 ALA A O 1
ATOM 752 N N . LEU A 1 106 ? 15.027 -0.773 -13.500 1.00 94.88 106 LEU A N 1
ATOM 753 C CA . LEU A 1 106 ? 14.469 0.222 -12.587 1.00 94.88 106 LEU A CA 1
ATOM 754 C C . LEU A 1 106 ? 12.986 -0.043 -12.296 1.00 94.88 106 LEU A C 1
ATOM 756 O O . LEU A 1 106 ? 12.617 -0.152 -11.129 1.00 94.88 106 LEU A O 1
ATOM 760 N N . ALA A 1 107 ? 12.157 -0.256 -13.324 1.00 95.12 107 ALA A N 1
ATOM 761 C CA . ALA A 1 107 ? 10.737 -0.581 -13.139 1.00 95.12 107 ALA A CA 1
ATOM 762 C C . ALA A 1 107 ? 10.543 -1.875 -12.333 1.00 95.12 107 ALA A C 1
ATOM 764 O O . ALA A 1 107 ? 9.680 -1.993 -11.460 1.00 95.12 107 ALA A O 1
ATOM 765 N N . ALA A 1 108 ? 11.408 -2.852 -12.584 1.00 94.50 108 ALA A N 1
ATOM 766 C CA . ALA A 1 108 ? 11.482 -4.086 -11.832 1.00 94.50 108 ALA A CA 1
ATOM 767 C C . ALA A 1 108 ? 11.790 -3.850 -10.333 1.00 94.50 108 ALA A C 1
ATOM 769 O O . ALA A 1 108 ? 11.163 -4.466 -9.461 1.00 94.50 108 ALA A O 1
ATOM 770 N N . PHE A 1 109 ? 12.762 -3.000 -10.018 1.00 94.31 109 PHE A N 1
ATOM 771 C CA . PHE A 1 109 ? 13.092 -2.617 -8.644 1.00 94.31 109 PHE A CA 1
ATOM 772 C C . PHE A 1 109 ? 11.958 -1.824 -7.975 1.00 94.31 109 PHE A C 1
ATOM 774 O O . PHE A 1 109 ? 11.628 -2.084 -6.814 1.00 94.31 109 PHE A O 1
ATOM 781 N N . ASP A 1 110 ? 11.318 -0.923 -8.718 1.00 95.00 110 ASP A N 1
ATOM 782 C CA . ASP A 1 110 ? 10.169 -0.133 -8.279 1.00 95.00 110 ASP A CA 1
ATOM 783 C C . ASP A 1 110 ? 8.986 -1.020 -7.882 1.00 95.00 110 ASP A C 1
ATOM 785 O O . ASP A 1 110 ? 8.487 -0.913 -6.759 1.00 95.00 110 ASP A O 1
ATOM 789 N N . ILE A 1 111 ? 8.601 -1.966 -8.748 1.00 95.06 111 ILE A N 1
ATOM 790 C CA . ILE A 1 111 ? 7.550 -2.953 -8.461 1.00 95.06 111 ILE A CA 1
ATOM 791 C C . ILE A 1 111 ? 7.888 -3.745 -7.195 1.00 95.06 111 ILE A C 1
ATOM 793 O O . ILE A 1 111 ? 7.029 -3.911 -6.329 1.00 95.06 111 ILE A O 1
ATOM 797 N N . ALA A 1 112 ? 9.123 -4.243 -7.073 1.00 94.75 112 ALA A N 1
ATOM 798 C CA . ALA A 1 112 ? 9.525 -5.060 -5.930 1.00 94.75 112 ALA A CA 1
ATOM 799 C C . ALA A 1 112 ? 9.451 -4.261 -4.619 1.00 94.75 112 ALA A C 1
ATOM 801 O O . ALA A 1 112 ? 8.853 -4.713 -3.641 1.00 94.75 112 ALA A O 1
ATOM 802 N N . THR A 1 113 ? 9.980 -3.037 -4.623 1.00 93.00 113 THR A N 1
ATOM 803 C CA . THR A 1 113 ? 9.948 -2.125 -3.473 1.00 93.00 113 THR A CA 1
ATOM 804 C C . THR A 1 113 ? 8.510 -1.782 -3.081 1.00 93.00 113 THR A C 1
ATOM 806 O O . THR A 1 113 ? 8.155 -1.854 -1.902 1.00 93.00 113 THR A O 1
ATOM 809 N N . TRP A 1 114 ? 7.657 -1.468 -4.055 1.00 93.81 114 TRP A N 1
ATOM 810 C CA . TRP A 1 114 ? 6.245 -1.162 -3.837 1.00 93.81 114 TRP A CA 1
ATOM 811 C C . TRP A 1 114 ? 5.465 -2.358 -3.268 1.00 93.81 114 TRP A C 1
ATOM 813 O O . TRP A 1 114 ? 4.800 -2.234 -2.236 1.00 93.81 114 TRP A O 1
ATOM 823 N N . LYS A 1 115 ? 5.626 -3.552 -3.852 1.00 93.75 115 LYS A N 1
ATOM 824 C CA . LYS A 1 115 ? 5.027 -4.811 -3.367 1.00 93.75 115 LYS A CA 1
ATOM 825 C C . LYS A 1 115 ? 5.420 -5.140 -1.930 1.00 93.75 115 LYS A C 1
ATOM 827 O O . LYS A 1 115 ? 4.585 -5.596 -1.149 1.00 93.75 115 LYS A O 1
ATOM 832 N N . CYS A 1 116 ? 6.663 -4.862 -1.548 1.00 91.88 116 CYS A N 1
ATOM 833 C CA . CYS A 1 116 ? 7.123 -5.047 -0.174 1.00 91.88 116 CYS A CA 1
ATOM 834 C C . CYS A 1 116 ? 6.503 -4.049 0.819 1.00 91.88 116 CYS A C 1
ATOM 836 O O . CYS A 1 116 ? 6.350 -4.379 1.997 1.00 91.88 116 CYS A O 1
ATOM 838 N N . ARG A 1 117 ? 6.127 -2.842 0.369 1.00 90.38 117 ARG A N 1
ATOM 839 C CA . ARG A 1 117 ? 5.456 -1.826 1.202 1.00 90.38 117 ARG A CA 1
ATOM 840 C C . ARG A 1 117 ? 3.970 -2.120 1.407 1.00 90.38 117 ARG A C 1
ATOM 842 O O . ARG A 1 117 ? 3.449 -1.814 2.473 1.00 90.38 117 ARG A O 1
ATOM 849 N N . LEU A 1 118 ? 3.322 -2.776 0.444 1.00 90.38 118 LEU A N 1
ATOM 850 C CA . LEU A 1 118 ? 1.895 -3.124 0.485 1.00 90.38 118 LEU A CA 1
ATOM 851 C C . LEU A 1 118 ? 1.507 -4.138 1.569 1.00 90.38 118 LEU A C 1
ATOM 853 O O . LEU A 1 118 ? 0.328 -4.273 1.869 1.00 90.38 118 LEU A O 1
ATOM 857 N N . GLY A 1 119 ? 2.470 -4.838 2.173 1.00 87.94 119 GLY A N 1
ATOM 858 C CA . GLY A 1 119 ? 2.253 -5.628 3.386 1.00 87.94 119 GLY A CA 1
ATOM 859 C C . GLY A 1 119 ? 2.099 -7.138 3.180 1.00 87.94 119 GLY A C 1
ATOM 860 O O . GLY A 1 119 ? 2.632 -7.887 4.001 1.00 87.94 119 GLY A O 1
ATOM 861 N N . ALA A 1 120 ? 1.470 -7.617 2.097 1.00 89.62 120 ALA A N 1
ATOM 862 C CA . ALA A 1 120 ? 1.267 -9.057 1.848 1.00 89.62 120 ALA A CA 1
ATOM 863 C C . ALA A 1 120 ? 2.578 -9.842 1.730 1.00 89.62 120 ALA A C 1
ATOM 865 O O . ALA A 1 120 ? 2.657 -10.988 2.165 1.00 89.62 120 ALA A O 1
ATOM 866 N N . TRP A 1 121 ? 3.618 -9.204 1.197 1.00 90.38 121 TRP A N 1
ATOM 867 C CA . TRP A 1 121 ? 4.910 -9.833 0.925 1.00 90.38 121 TRP A CA 1
ATOM 868 C C . TRP A 1 121 ? 5.981 -9.479 1.947 1.00 90.38 121 TRP A C 1
ATOM 870 O O . TRP A 1 121 ? 7.154 -9.726 1.708 1.00 90.38 121 TRP A O 1
ATOM 880 N N . THR A 1 122 ? 5.601 -8.909 3.096 1.00 85.62 122 THR A N 1
ATOM 881 C CA . THR A 1 122 ? 6.550 -8.370 4.084 1.00 85.62 122 THR A CA 1
ATOM 882 C C . THR A 1 122 ? 7.660 -9.370 4.434 1.00 85.62 122 THR A C 1
ATOM 884 O O . THR A 1 122 ? 8.817 -8.976 4.449 1.00 85.62 122 THR A O 1
ATOM 887 N N . ARG A 1 123 ? 7.342 -10.659 4.604 1.00 86.44 123 ARG A N 1
ATOM 888 C CA . ARG A 1 123 ? 8.316 -11.711 4.959 1.00 86.44 123 ARG A CA 1
ATOM 889 C C . ARG A 1 123 ? 8.920 -12.457 3.762 1.00 86.44 123 ARG A C 1
ATOM 891 O O . ARG A 1 123 ? 9.460 -13.547 3.928 1.00 86.44 123 ARG A O 1
ATOM 898 N N . ALA A 1 124 ? 8.742 -11.957 2.542 1.00 90.56 124 ALA A N 1
ATOM 899 C CA . ALA A 1 124 ? 9.351 -12.576 1.373 1.00 90.56 124 ALA A CA 1
ATOM 900 C C . ALA A 1 124 ? 10.871 -12.313 1.383 1.00 90.56 124 ALA A C 1
ATOM 902 O O . ALA A 1 124 ? 11.271 -11.175 1.642 1.00 90.56 124 ALA A O 1
ATOM 903 N N . PRO A 1 125 ? 11.718 -13.290 1.001 1.00 91.38 125 PRO A N 1
ATOM 904 C CA . PRO A 1 125 ? 13.174 -13.111 0.967 1.00 91.38 125 PRO A CA 1
ATOM 905 C C . PRO A 1 125 ? 13.631 -11.909 0.127 1.00 91.38 125 PRO A C 1
ATOM 907 O O . PRO A 1 125 ? 14.611 -11.245 0.456 1.00 91.38 125 PRO A O 1
ATOM 910 N N . ALA A 1 126 ? 12.895 -11.589 -0.942 1.00 91.06 126 ALA A N 1
ATOM 911 C CA . ALA A 1 126 ? 13.147 -10.404 -1.759 1.00 91.06 126 ALA A CA 1
ATOM 912 C C . ALA A 1 126 ? 13.000 -9.094 -0.962 1.00 91.06 126 ALA A C 1
ATOM 914 O O . ALA A 1 126 ? 13.795 -8.173 -1.134 1.00 91.06 126 ALA A O 1
ATOM 915 N N . CYS A 1 127 ? 12.021 -9.015 -0.057 1.00 90.94 127 CYS A N 1
ATOM 916 C CA . CYS A 1 127 ? 11.816 -7.844 0.789 1.00 90.94 127 CYS A CA 1
ATOM 917 C C . CYS A 1 127 ? 12.879 -7.733 1.881 1.00 90.94 127 CYS A C 1
ATOM 919 O O . CYS A 1 127 ? 13.323 -6.625 2.180 1.00 90.94 127 CYS A O 1
ATOM 921 N N . ASP A 1 128 ? 13.336 -8.860 2.429 1.00 89.44 128 ASP A N 1
ATOM 922 C CA . ASP A 1 128 ? 14.448 -8.878 3.382 1.00 89.44 128 ASP A CA 1
ATOM 923 C C . ASP A 1 128 ? 15.746 -8.390 2.735 1.00 89.44 128 ASP A C 1
ATOM 925 O O . ASP A 1 128 ? 16.440 -7.551 3.307 1.00 89.44 128 ASP A O 1
ATOM 929 N N . ALA A 1 129 ? 16.029 -8.824 1.503 1.00 88.62 129 ALA A N 1
ATOM 930 C CA . ALA A 1 129 ? 17.176 -8.346 0.737 1.00 88.62 129 ALA A CA 1
ATOM 931 C C . ALA A 1 129 ? 17.101 -6.833 0.460 1.00 88.62 129 ALA A C 1
ATOM 933 O O . ALA A 1 129 ? 18.090 -6.122 0.636 1.00 88.62 129 ALA A O 1
ATOM 934 N N . LEU A 1 130 ? 15.924 -6.316 0.092 1.00 89.62 130 LEU A N 1
ATOM 935 C CA . LEU A 1 130 ? 15.720 -4.880 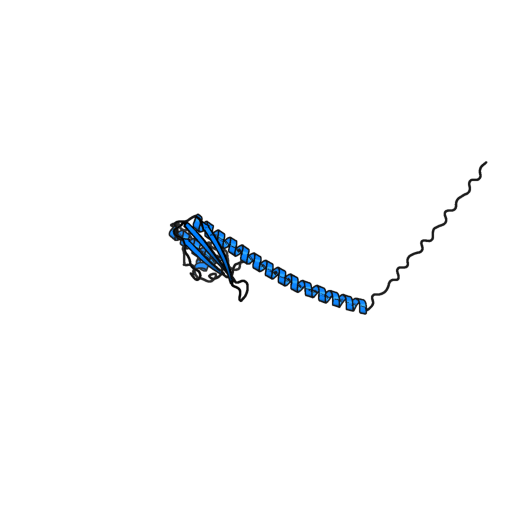-0.132 1.00 89.62 130 LEU A CA 1
ATOM 936 C C . LEU A 1 130 ? 15.850 -4.051 1.158 1.00 89.62 130 LEU A C 1
ATOM 938 O O . LEU A 1 130 ? 16.354 -2.929 1.109 1.00 89.62 130 LEU A O 1
ATOM 942 N N . ARG A 1 131 ? 15.450 -4.588 2.318 1.00 88.31 131 ARG A N 1
ATOM 943 C CA . ARG A 1 131 ? 15.692 -3.952 3.628 1.00 88.31 131 ARG A CA 1
ATOM 944 C C . ARG A 1 131 ? 17.166 -3.955 3.999 1.00 88.31 131 ARG A C 1
ATOM 946 O O . ARG A 1 131 ? 17.686 -2.916 4.392 1.00 88.31 131 ARG A O 1
ATOM 953 N N . ALA A 1 132 ? 17.840 -5.094 3.849 1.00 85.81 132 ALA A N 1
ATOM 954 C CA . ALA A 1 132 ? 19.274 -5.210 4.104 1.00 85.81 132 ALA A CA 1
ATOM 955 C C . ALA A 1 132 ? 20.083 -4.268 3.197 1.00 85.81 132 ALA A C 1
ATOM 957 O O . ALA A 1 132 ? 21.062 -3.672 3.634 1.00 85.81 132 ALA A O 1
ATOM 958 N N . GLY A 1 133 ? 19.624 -4.081 1.957 1.00 81.75 133 GLY A N 1
ATOM 959 C CA . GLY A 1 133 ? 20.172 -3.129 0.996 1.00 81.75 133 GLY A CA 1
ATOM 960 C C . GLY A 1 133 ? 19.699 -1.682 1.169 1.00 81.75 133 GLY A C 1
ATOM 961 O O . GLY A 1 133 ? 19.924 -0.887 0.265 1.00 81.75 133 GLY A O 1
ATOM 962 N N . GLY A 1 134 ? 19.010 -1.325 2.260 1.00 82.62 134 GLY A N 1
ATOM 963 C CA . GLY A 1 134 ? 18.623 0.056 2.579 1.00 82.62 134 GLY A CA 1
ATOM 964 C C . GLY A 1 134 ? 17.524 0.680 1.704 1.00 82.62 134 GLY A C 1
ATOM 965 O O . GLY A 1 134 ? 17.221 1.859 1.866 1.00 82.62 134 GLY A O 1
ATOM 966 N N . ALA A 1 135 ? 16.900 -0.078 0.798 1.00 84.69 135 ALA A N 1
ATOM 967 C CA . ALA A 1 135 ? 15.832 0.413 -0.083 1.00 84.69 135 ALA A CA 1
ATOM 968 C C . ALA A 1 135 ? 14.459 0.506 0.616 1.00 84.69 135 ALA A C 1
ATOM 970 O O . ALA A 1 135 ? 13.534 1.176 0.138 1.00 84.69 135 ALA A O 1
ATOM 971 N N . LEU A 1 136 ? 14.307 -0.180 1.751 1.00 84.81 136 LEU A N 1
ATOM 972 C CA . LEU A 1 136 ? 13.076 -0.241 2.531 1.00 84.81 136 LEU A CA 1
ATOM 973 C C . LEU A 1 136 ? 13.323 0.141 3.987 1.00 84.81 136 LEU A C 1
ATOM 975 O O . LEU A 1 136 ? 14.348 -0.196 4.574 1.00 84.81 136 LEU A O 1
ATOM 979 N N . LEU A 1 137 ? 12.323 0.790 4.584 1.00 77.31 137 LEU A N 1
ATOM 980 C CA . LEU A 1 137 ? 12.293 1.044 6.021 1.00 77.31 137 LEU A CA 1
ATOM 981 C C . LEU A 1 137 ? 12.110 -0.277 6.802 1.00 77.31 137 LEU A C 1
ATOM 983 O O . LEU A 1 137 ? 11.546 -1.237 6.257 1.00 77.31 137 LEU A O 1
ATOM 987 N N . PRO A 1 138 ? 12.543 -0.330 8.079 1.00 72.12 138 PRO A N 1
ATOM 988 C CA . PRO A 1 138 ? 12.355 -1.496 8.941 1.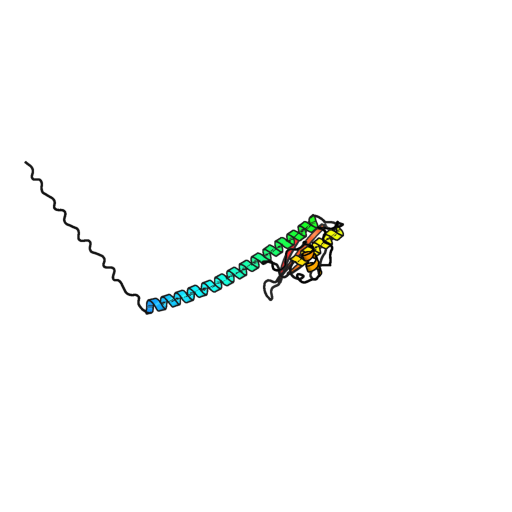00 72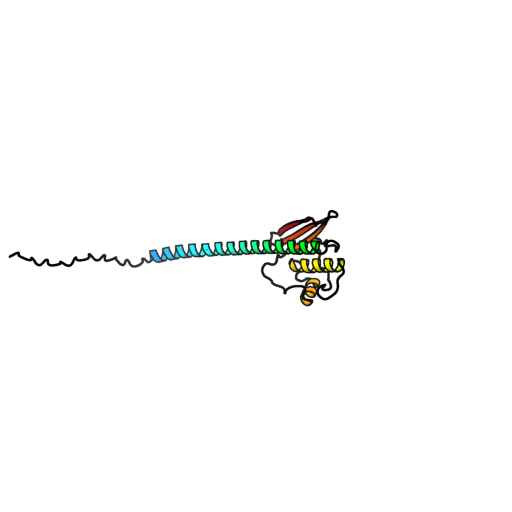.12 138 PRO A CA 1
ATOM 989 C C . PRO A 1 138 ? 10.891 -1.954 9.040 1.00 72.12 138 PRO A C 1
ATOM 991 O O . PRO A 1 138 ? 9.947 -1.185 8.825 1.00 72.12 138 PRO A O 1
ATOM 994 N N . GLU A 1 139 ? 10.688 -3.233 9.360 1.00 68.81 139 GLU A N 1
ATOM 995 C CA . GLU A 1 139 ? 9.347 -3.791 9.561 1.00 68.81 139 GLU A CA 1
ATOM 996 C C . GLU A 1 139 ? 8.611 -3.145 10.748 1.00 68.81 139 GLU A C 1
ATOM 998 O O . GLU A 1 139 ? 9.227 -2.629 11.677 1.00 68.81 139 GLU A O 1
ATOM 1003 N N . GLY A 1 140 ? 7.273 -3.198 10.730 1.00 63.31 140 GLY A N 1
ATOM 1004 C CA . GLY A 1 140 ? 6.453 -2.835 11.893 1.00 63.31 140 GLY A CA 1
ATOM 1005 C C . GLY A 1 140 ? 5.964 -1.386 11.965 1.00 63.31 140 GLY A C 1
ATOM 1006 O O . GLY A 1 140 ? 5.549 -0.948 13.035 1.00 63.31 140 GLY A O 1
ATOM 1007 N N . GLN A 1 141 ? 5.965 -0.635 10.860 1.00 63.34 141 GLN A N 1
ATOM 1008 C CA . GLN A 1 141 ? 5.343 0.694 10.844 1.00 63.34 141 GLN A CA 1
ATOM 1009 C C . GLN A 1 141 ? 3.822 0.606 11.034 1.00 63.34 141 GLN A C 1
ATOM 1011 O O . GLN A 1 141 ? 3.134 -0.153 10.347 1.00 63.34 141 GLN A O 1
ATOM 1016 N N . ALA A 1 142 ? 3.304 1.389 11.982 1.00 61.78 142 ALA A N 1
ATOM 1017 C CA . ALA A 1 142 ? 1.872 1.523 12.212 1.00 61.78 142 ALA A CA 1
ATOM 1018 C C . ALA A 1 142 ? 1.205 2.213 11.012 1.00 61.78 142 ALA A C 1
ATOM 1020 O O . ALA A 1 142 ? 1.720 3.211 10.523 1.00 61.78 142 ALA A O 1
ATOM 1021 N N . GLY A 1 143 ? 0.054 1.697 10.573 1.00 66.62 143 GLY A N 1
ATOM 1022 C CA . GLY A 1 143 ? -0.705 2.248 9.440 1.00 66.62 143 GLY A CA 1
ATOM 1023 C C . GLY A 1 143 ? -0.632 1.427 8.157 1.00 66.62 143 GLY A C 1
ATOM 1024 O O . GLY A 1 143 ? -1.512 1.584 7.308 1.00 66.62 143 GLY A O 1
ATOM 1025 N N . ARG A 1 144 ? 0.310 0.473 8.081 1.00 74.62 144 ARG A N 1
ATOM 1026 C CA . ARG A 1 144 ? 0.527 -0.324 6.873 1.00 74.62 144 ARG A CA 1
ATOM 1027 C C . ARG A 1 144 ? -0.740 -1.040 6.399 1.00 74.62 144 ARG A C 1
ATOM 1029 O O . ARG A 1 144 ? -1.348 -1.761 7.202 1.00 74.62 144 ARG A O 1
ATOM 1036 N N . PRO A 1 145 ? -1.147 -0.910 5.119 1.00 74.75 145 PRO A N 1
ATOM 1037 C CA . PRO A 1 145 ? -2.186 -1.757 4.571 1.00 74.75 145 PRO A CA 1
ATOM 1038 C C . PRO A 1 145 ? -1.690 -3.200 4.631 1.00 74.75 145 PRO A C 1
ATOM 1040 O O . PRO A 1 145 ? -0.555 -3.505 4.291 1.00 74.75 145 PRO A O 1
ATOM 1043 N N . GLU A 1 146 ? -2.522 -4.113 5.115 1.00 83.00 146 GLU A N 1
ATOM 1044 C CA . GLU A 1 146 ? -2.175 -5.533 5.148 1.00 83.00 146 GLU A CA 1
ATOM 1045 C C . GLU A 1 146 ? -2.679 -6.181 3.852 1.00 83.00 146 GLU A C 1
ATOM 1047 O O . GLU A 1 146 ? -3.718 -6.856 3.826 1.00 83.00 146 GLU A O 1
ATOM 1052 N N . GLY A 1 147 ? -2.003 -5.853 2.748 1.00 88.88 147 GLY A N 1
ATOM 1053 C CA . GLY A 1 147 ? -2.600 -5.874 1.422 1.00 88.88 147 GLY A CA 1
ATOM 1054 C C . GLY A 1 147 ? -1.659 -6.174 0.259 1.00 88.88 147 GLY A C 1
ATOM 1055 O O . GLY A 1 147 ? -0.490 -6.494 0.437 1.00 88.88 147 GLY A O 1
ATOM 1056 N N . ASP A 1 148 ? -2.192 -6.102 -0.952 1.00 92.44 148 ASP A N 1
ATOM 1057 C CA . ASP A 1 148 ? -1.444 -6.308 -2.193 1.00 92.44 148 ASP A CA 1
ATOM 1058 C C . ASP A 1 148 ? -1.942 -5.338 -3.265 1.00 92.44 148 ASP A C 1
ATOM 1060 O O . ASP A 1 148 ? -3.008 -4.740 -3.115 1.00 92.44 148 ASP A O 1
ATOM 1064 N N . GLY A 1 149 ? -1.201 -5.187 -4.355 1.00 93.75 149 GLY A N 1
ATOM 1065 C CA . GLY A 1 149 ? -1.559 -4.279 -5.431 1.00 93.75 149 GLY A CA 1
ATOM 1066 C C . GLY A 1 149 ? -1.215 -4.809 -6.813 1.00 93.75 149 GLY A C 1
ATOM 1067 O O . GLY A 1 149 ? -0.412 -5.725 -6.968 1.00 93.75 149 GLY A O 1
ATOM 1068 N N . ALA A 1 150 ? -1.846 -4.214 -7.815 1.00 94.88 150 ALA A N 1
ATOM 1069 C CA . ALA A 1 150 ? -1.569 -4.438 -9.224 1.00 94.88 150 ALA A CA 1
ATOM 1070 C C . ALA A 1 150 ? -1.328 -3.110 -9.941 1.00 94.88 150 ALA A C 1
ATOM 1072 O O . ALA A 1 150 ? -1.950 -2.100 -9.615 1.00 94.88 150 ALA A O 1
ATOM 1073 N N . GLY A 1 151 ? -0.447 -3.128 -10.932 1.00 93.38 151 GLY A N 1
ATOM 1074 C CA . GLY A 1 151 ? -0.228 -2.044 -11.879 1.00 93.38 151 GLY A CA 1
ATOM 1075 C C . GLY A 1 151 ? -0.464 -2.570 -13.287 1.00 93.38 151 GLY A C 1
ATOM 1076 O O . GLY A 1 151 ? 0.076 -3.609 -13.657 1.00 93.38 151 GLY A O 1
ATOM 1077 N N . ALA A 1 152 ? -1.278 -1.877 -14.073 1.00 90.81 152 ALA A N 1
ATOM 1078 C CA . ALA A 1 152 ? -1.468 -2.162 -15.489 1.00 90.81 152 ALA A CA 1
ATOM 1079 C C . ALA A 1 152 ? -1.240 -0.885 -16.296 1.00 90.81 152 ALA A C 1
ATOM 1081 O O . ALA A 1 152 ? -1.680 0.190 -15.887 1.00 90.81 152 ALA A O 1
ATOM 1082 N N . VAL A 1 153 ? -0.551 -1.020 -17.426 1.00 88.19 153 VAL A N 1
ATOM 1083 C CA . VAL A 1 153 ? -0.337 0.047 -18.405 1.00 88.19 153 VAL A CA 1
ATOM 1084 C C . VAL A 1 153 ? -0.937 -0.440 -19.717 1.00 88.19 153 VAL A C 1
ATOM 1086 O O . VAL A 1 153 ? -0.483 -1.444 -20.266 1.00 88.19 153 VAL A O 1
ATOM 1089 N N . ASP A 1 154 ? -1.990 0.226 -20.175 1.00 85.38 154 ASP A N 1
ATOM 1090 C CA . ASP A 1 154 ? -2.665 -0.083 -21.432 1.00 85.38 154 ASP A CA 1
ATOM 1091 C C . ASP A 1 154 ? -1.861 0.512 -22.610 1.00 85.38 154 ASP A C 1
ATOM 1093 O O . ASP A 1 154 ? -1.100 1.468 -22.438 1.00 85.38 154 ASP A O 1
ATOM 1097 N N . ALA A 1 155 ? -2.051 -0.020 -23.824 1.00 81.56 155 ALA A N 1
ATOM 1098 C CA . ALA A 1 155 ? -1.347 0.446 -25.030 1.00 81.56 155 ALA A CA 1
ATOM 1099 C C . ALA A 1 155 ? -1.587 1.937 -25.346 1.00 81.56 155 ALA A C 1
ATOM 1101 O O . ALA A 1 155 ? -0.741 2.583 -25.956 1.00 81.56 155 ALA A O 1
ATOM 1102 N N . ASP A 1 156 ? -2.710 2.486 -24.877 1.00 83.50 156 ASP A N 1
ATOM 1103 C CA . ASP A 1 156 ? -3.084 3.895 -25.025 1.00 83.50 156 ASP A CA 1
ATOM 1104 C C . ASP A 1 156 ? -2.399 4.822 -23.997 1.00 83.50 156 ASP A C 1
ATOM 1106 O O . ASP A 1 156 ? -2.754 5.991 -23.895 1.00 83.50 156 ASP A O 1
ATOM 1110 N N . GLY A 1 157 ? -1.472 4.320 -23.171 1.00 83.00 157 GLY A N 1
ATOM 1111 C CA . GLY A 1 157 ? -0.804 5.114 -22.127 1.00 83.00 157 GLY A CA 1
ATOM 1112 C C . GLY A 1 157 ? -1.646 5.325 -20.861 1.00 83.00 157 GLY A C 1
ATOM 1113 O O . GLY A 1 157 ? -1.285 6.107 -19.980 1.00 83.00 157 GLY A O 1
ATOM 1114 N N . ARG A 1 158 ? -2.776 4.617 -20.724 1.00 89.19 158 ARG A N 1
ATOM 1115 C CA . ARG A 1 158 ? -3.562 4.611 -19.484 1.00 89.19 158 ARG A CA 1
ATOM 1116 C C . ARG A 1 158 ? -2.933 3.691 -18.451 1.00 89.19 158 ARG A C 1
ATOM 1118 O O . ARG A 1 158 ? -2.735 2.508 -18.699 1.00 89.19 158 ARG A O 1
ATOM 1125 N N . VAL A 1 159 ? -2.712 4.220 -17.257 1.00 92.56 159 VAL A N 1
ATOM 1126 C CA . VAL A 1 159 ? -2.190 3.480 -16.112 1.00 92.56 159 VAL A CA 1
ATOM 1127 C C . VAL A 1 159 ? -3.280 3.276 -15.085 1.00 92.56 159 VAL A C 1
ATOM 1129 O O . VAL A 1 159 ? -3.941 4.227 -14.671 1.00 92.56 159 VAL A O 1
ATOM 1132 N N . ARG A 1 160 ? -3.460 2.022 -14.671 1.00 94.44 160 ARG A N 1
ATOM 1133 C CA . ARG A 1 160 ? -4.395 1.594 -13.635 1.00 94.44 160 ARG A CA 1
ATOM 1134 C C . ARG A 1 160 ? -3.606 0.970 -12.494 1.00 94.44 160 ARG A C 1
ATOM 1136 O O . ARG A 1 160 ? -3.017 -0.095 -12.652 1.00 94.44 160 ARG A O 1
ATOM 1143 N N . VAL A 1 161 ? -3.630 1.620 -11.338 1.00 96.00 161 VAL A N 1
ATOM 1144 C CA . VAL A 1 161 ? -3.049 1.105 -10.099 1.00 96.00 161 VAL A CA 1
ATOM 1145 C C . VAL A 1 161 ? -4.181 0.653 -9.192 1.00 96.00 161 VAL A C 1
ATOM 1147 O O . VAL A 1 161 ? -5.095 1.415 -8.890 1.00 96.00 161 VAL A O 1
ATOM 1150 N N . THR A 1 162 ? -4.119 -0.597 -8.760 1.00 95.31 162 THR A N 1
ATOM 1151 C CA . THR A 1 162 ? -5.062 -1.204 -7.824 1.00 95.31 162 THR A CA 1
ATOM 1152 C C . THR A 1 162 ? -4.328 -1.496 -6.529 1.00 95.31 162 THR A C 1
ATOM 1154 O O . THR A 1 162 ? -3.278 -2.129 -6.550 1.00 95.31 162 THR A O 1
ATOM 1157 N N . VAL A 1 163 ? -4.875 -1.058 -5.402 1.00 95.12 163 VAL A N 1
ATOM 1158 C CA . VAL A 1 163 ? -4.372 -1.370 -4.063 1.00 95.12 163 VAL A CA 1
ATOM 1159 C C . VAL A 1 163 ? -5.499 -2.006 -3.270 1.00 95.12 163 VAL A C 1
ATOM 1161 O O . VAL A 1 163 ? -6.586 -1.448 -3.143 1.00 95.12 163 VAL A O 1
ATOM 1164 N N . THR A 1 164 ? -5.237 -3.182 -2.720 1.00 93.56 164 THR A N 1
ATOM 1165 C CA . THR A 1 164 ? -6.166 -3.935 -1.880 1.00 93.56 164 THR A CA 1
ATOM 1166 C C . THR A 1 164 ? -5.600 -4.045 -0.479 1.00 93.56 164 THR A C 1
ATOM 1168 O O . THR A 1 164 ? -4.394 -4.185 -0.316 1.00 93.56 164 THR A O 1
ATOM 1171 N N . TRP A 1 165 ? -6.448 -3.998 0.545 1.00 91.88 165 TRP A N 1
ATOM 1172 C CA . TRP A 1 165 ? -6.023 -4.199 1.933 1.00 91.88 165 TRP A CA 1
ATOM 1173 C C . TRP A 1 165 ? -7.121 -4.841 2.770 1.00 91.88 165 TRP A C 1
ATOM 1175 O O . TRP A 1 165 ? -8.300 -4.837 2.406 1.00 91.88 165 TRP A O 1
ATOM 1185 N N . ARG A 1 166 ? -6.733 -5.420 3.907 1.00 85.56 166 ARG A N 1
ATOM 1186 C CA . ARG A 1 166 ? -7.672 -5.986 4.879 1.00 85.56 166 ARG A CA 1
ATOM 1187 C C . ARG A 1 166 ? -8.116 -4.932 5.897 1.00 85.56 166 ARG A C 1
ATOM 1189 O O . ARG A 1 166 ? -7.287 -4.319 6.564 1.00 85.56 166 ARG A O 1
ATOM 1196 N N . ALA A 1 167 ? -9.431 -4.771 6.038 1.00 78.25 167 ALA A N 1
ATOM 1197 C CA . ALA A 1 167 ? -10.086 -3.961 7.066 1.00 78.25 167 ALA A CA 1
ATOM 1198 C C . ALA A 1 167 ? -10.746 -4.899 8.098 1.00 78.25 167 ALA A C 1
ATOM 1200 O O . ALA A 1 167 ? -11.955 -5.118 8.105 1.00 78.25 167 ALA A O 1
ATOM 1201 N N . GLY A 1 168 ? -9.929 -5.542 8.934 1.00 72.25 168 GLY A N 1
ATOM 1202 C CA . GLY A 1 168 ? -10.373 -6.602 9.847 1.00 72.25 168 GLY A CA 1
ATOM 1203 C C . GLY A 1 168 ? -10.357 -8.004 9.220 1.00 72.25 168 GLY A C 1
ATOM 1204 O O . GLY A 1 168 ? -9.774 -8.226 8.163 1.00 72.25 168 GLY A O 1
ATOM 1205 N N . VAL A 1 169 ? -10.974 -8.980 9.896 1.00 70.94 169 VAL A N 1
ATOM 1206 C CA . VAL A 1 169 ? -10.791 -10.419 9.591 1.00 70.94 169 VAL A CA 1
ATOM 1207 C C . VAL A 1 169 ? -11.475 -10.860 8.290 1.00 70.94 169 VAL A C 1
ATOM 1209 O O . VAL A 1 169 ? -10.993 -11.776 7.631 1.00 70.94 169 VAL A O 1
ATOM 1212 N N . LYS A 1 170 ? -12.593 -10.228 7.904 1.00 69.62 170 LYS A N 1
ATOM 1213 C CA . LYS A 1 170 ? -13.406 -10.657 6.747 1.00 69.62 170 LYS A CA 1
ATOM 1214 C C . LYS A 1 170 ? -13.530 -9.634 5.621 1.00 69.62 170 LYS A C 1
ATOM 1216 O O . LYS A 1 170 ? -13.976 -10.002 4.540 1.00 69.62 170 LYS A O 1
ATOM 1221 N N . LEU A 1 171 ? -13.174 -8.371 5.846 1.00 78.69 171 LEU A N 1
ATOM 1222 C CA . LEU A 1 171 ? -13.382 -7.327 4.846 1.00 78.69 171 LEU A CA 1
ATOM 1223 C C . LEU A 1 171 ? -12.090 -7.072 4.078 1.00 78.69 171 LEU A C 1
ATOM 1225 O O . LEU A 1 171 ? -11.067 -6.701 4.655 1.00 78.69 171 LEU A O 1
ATOM 1229 N N . ARG A 1 172 ? -12.167 -7.237 2.759 1.00 83.94 172 ARG A N 1
ATOM 1230 C CA . ARG A 1 172 ? -11.162 -6.744 1.822 1.00 83.94 172 ARG A CA 1
ATOM 1231 C C . ARG A 1 172 ? -11.679 -5.442 1.220 1.00 83.94 172 ARG A C 1
ATOM 1233 O O . ARG A 1 172 ? -12.823 -5.372 0.778 1.00 83.94 172 ARG A O 1
ATOM 1240 N N . ARG A 1 173 ? -10.846 -4.411 1.250 1.00 90.00 173 ARG A N 1
ATOM 1241 C CA . ARG A 1 173 ? -11.076 -3.133 0.582 1.00 90.00 173 ARG A CA 1
ATOM 1242 C C . ARG A 1 173 ? -10.201 -3.062 -0.657 1.00 90.00 173 ARG A C 1
ATOM 1244 O O . ARG A 1 173 ? -9.154 -3.706 -0.718 1.00 90.00 173 ARG A O 1
ATOM 1251 N N . GLU A 1 174 ? -10.652 -2.274 -1.616 1.00 92.56 174 GLU A N 1
ATOM 1252 C CA . GLU A 1 174 ? -9.979 -2.054 -2.884 1.00 92.56 174 GLU A CA 1
ATOM 1253 C C . GLU A 1 174 ? -10.061 -0.570 -3.241 1.00 92.56 174 GLU A C 1
ATOM 1255 O O . GLU A 1 174 ? -11.095 0.076 -3.051 1.00 92.56 174 GLU A O 1
ATOM 1260 N N . LEU A 1 175 ? -8.948 -0.042 -3.736 1.00 92.12 175 LEU A N 1
ATOM 1261 C CA . LEU A 1 175 ? -8.810 1.283 -4.308 1.00 92.12 175 LEU A CA 1
ATOM 1262 C C . LEU A 1 175 ? -8.228 1.121 -5.707 1.00 92.12 175 LEU A C 1
ATOM 1264 O O . LEU A 1 175 ? -7.155 0.542 -5.860 1.00 92.12 175 LEU A O 1
ATOM 1268 N N . VAL A 1 176 ? -8.907 1.679 -6.705 1.00 93.44 176 VAL A N 1
ATOM 1269 C CA . VAL A 1 176 ? -8.413 1.738 -8.081 1.00 93.44 176 VAL A CA 1
ATOM 1270 C C . VAL A 1 176 ? -8.195 3.199 -8.445 1.00 93.44 176 VAL A C 1
ATOM 1272 O O . VAL A 1 176 ? -9.118 4.009 -8.366 1.00 93.44 176 VAL A O 1
ATOM 1275 N N . VAL A 1 177 ? -6.972 3.530 -8.843 1.00 92.88 177 VAL A N 1
ATOM 1276 C CA . VAL A 1 177 ? -6.587 4.840 -9.367 1.00 92.88 177 VAL A CA 1
ATOM 1277 C C . VAL A 1 177 ? -6.223 4.663 -10.832 1.00 92.88 177 VAL A C 1
ATOM 1279 O O . VAL A 1 177 ? -5.447 3.772 -11.174 1.00 92.88 177 VAL A O 1
ATOM 1282 N N . ALA A 1 178 ? -6.786 5.500 -11.700 1.00 90.19 178 ALA A N 1
ATOM 1283 C CA . ALA A 1 178 ? -6.470 5.491 -13.120 1.00 90.19 178 ALA A CA 1
ATOM 1284 C C . ALA A 1 178 ? -6.024 6.882 -13.578 1.00 90.19 178 ALA A C 1
ATOM 1286 O O . ALA A 1 178 ? -6.621 7.884 -13.187 1.00 90.19 178 ALA A O 1
ATOM 1287 N N . SER A 1 179 ? -4.994 6.939 -14.416 1.00 89.56 179 SER A N 1
ATOM 1288 C CA . SER A 1 179 ? -4.500 8.172 -15.033 1.00 89.56 179 SER A CA 1
ATOM 1289 C C . SER A 1 179 ? -4.040 7.899 -16.454 1.00 89.56 179 SER A C 1
ATOM 1291 O O . SER A 1 179 ? -3.598 6.800 -16.763 1.00 89.56 179 SER A O 1
ATOM 1293 N N . HIS A 1 180 ? -4.095 8.916 -17.306 1.00 87.94 180 HIS A N 1
ATOM 1294 C CA . HIS A 1 180 ? -3.318 8.934 -18.542 1.00 87.94 180 HIS A CA 1
ATOM 1295 C C . HIS A 1 180 ? -1.895 9.408 -18.232 1.00 87.94 180 HIS A C 1
ATOM 1297 O O . HIS A 1 180 ? -1.726 10.224 -17.316 1.00 87.94 180 HIS A O 1
ATOM 1303 N N . ILE A 1 181 ? -0.904 8.886 -18.947 1.00 77.81 181 ILE A N 1
ATOM 1304 C CA . ILE A 1 181 ? 0.482 9.375 -18.948 1.00 77.81 181 ILE A CA 1
ATOM 1305 C C . ILE A 1 181 ? 0.811 9.898 -20.342 1.00 77.81 181 ILE A C 1
ATOM 1307 O O . ILE A 1 181 ? 0.205 9.378 -21.307 1.00 77.81 181 ILE A O 1
#

Radius of gyration: 34.59 Å; chains: 1; bounding box: 55×93×90 Å

Sequence (181 aa):
MKTTGKSECRPRRHAGWRAAQGGLSLMEVLTATVVLAVGASGLGVLQAGALRDSREALQRTEAIVLAADMLERVRANPGGGHAVGLGDAPGARLSCVFVECDPTALAAFDIATWKCRLGAWTRAPACDALRAGGALLPEGQAGRPEGDGAGAVDADGRVRVTVTWRAGVKLRRELVVASHI